Protein AF-A0A814E075-F1 (afdb_monomer_lite)

Structure (mmCIF, N/CA/C/O backbone):
data_AF-A0A814E075-F1
#
_entry.id   AF-A0A814E075-F1
#
loop_
_atom_site.group_PDB
_atom_site.id
_atom_site.type_symbol
_atom_site.label_atom_id
_atom_site.label_alt_id
_atom_site.label_comp_id
_atom_site.label_asym_id
_atom_site.label_entity_id
_atom_site.label_seq_id
_atom_site.pdbx_PDB_ins_code
_atom_site.Cartn_x
_atom_site.Cartn_y
_atom_site.Cartn_z
_atom_site.occupancy
_atom_site.B_iso_or_equiv
_atom_site.auth_seq_id
_atom_site.auth_comp_id
_atom_site.auth_asym_id
_atom_site.auth_atom_id
_atom_site.pdbx_PDB_model_num
ATOM 1 N N . MET A 1 1 ? -2.705 -9.701 -13.073 1.00 60.81 1 MET A N 1
ATOM 2 C CA . MET A 1 1 ? -2.200 -9.812 -11.691 1.00 60.81 1 MET A CA 1
ATOM 3 C C . MET A 1 1 ? -0.692 -9.839 -11.777 1.00 60.81 1 MET A C 1
ATOM 5 O O . MET A 1 1 ? -0.186 -10.657 -12.536 1.00 60.81 1 MET A O 1
ATOM 9 N N . ASN A 1 2 ? -0.022 -8.912 -11.096 1.00 71.88 2 ASN A N 1
ATOM 10 C CA . ASN A 1 2 ? 1.437 -8.880 -11.052 1.00 71.88 2 ASN A CA 1
ATOM 11 C C . ASN A 1 2 ? 1.904 -9.780 -9.905 1.00 71.88 2 ASN A C 1
ATOM 13 O O . ASN A 1 2 ? 1.283 -9.773 -8.840 1.00 71.88 2 ASN A O 1
ATOM 17 N N . LEU A 1 3 ? 2.956 -10.564 -10.125 1.00 79.69 3 LEU A N 1
ATOM 18 C CA . LEU A 1 3 ? 3.652 -11.250 -9.040 1.00 79.69 3 LEU A CA 1
ATOM 19 C C . LEU A 1 3 ? 4.652 -10.263 -8.444 1.00 79.69 3 LEU A C 1
ATOM 21 O O . LEU A 1 3 ? 5.472 -9.719 -9.180 1.00 79.69 3 LEU A O 1
ATOM 25 N N . ILE A 1 4 ? 4.574 -10.044 -7.133 1.00 86.06 4 ILE A N 1
ATOM 26 C CA . ILE A 1 4 ? 5.512 -9.193 -6.402 1.00 86.06 4 ILE A CA 1
ATOM 27 C C . ILE A 1 4 ? 6.282 -10.061 -5.413 1.00 86.06 4 ILE A C 1
ATOM 29 O O . ILE A 1 4 ? 5.682 -10.826 -4.658 1.00 86.06 4 ILE A O 1
ATOM 33 N N . ILE A 1 5 ? 7.605 -9.939 -5.430 1.00 86.88 5 ILE A N 1
ATOM 34 C CA . ILE A 1 5 ? 8.518 -10.613 -4.507 1.00 86.88 5 ILE A CA 1
ATOM 35 C C . ILE A 1 5 ? 9.377 -9.541 -3.847 1.00 86.88 5 ILE A C 1
ATOM 37 O O . ILE A 1 5 ? 9.915 -8.677 -4.535 1.00 86.88 5 ILE A O 1
ATOM 41 N N . TYR A 1 6 ? 9.511 -9.604 -2.526 1.00 88.94 6 TYR A N 1
ATOM 42 C CA . TYR A 1 6 ? 10.431 -8.757 -1.779 1.00 88.94 6 TYR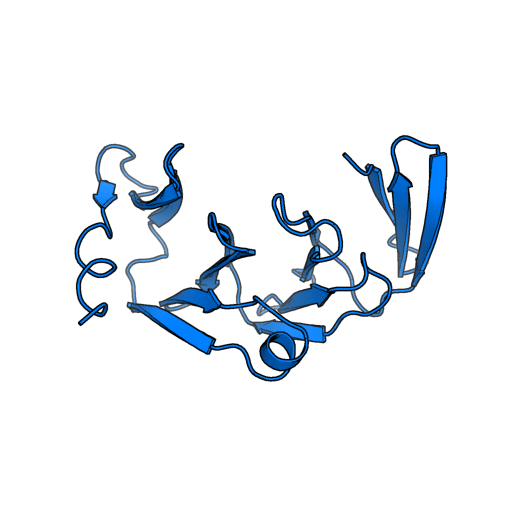 A CA 1
ATOM 43 C C . TYR A 1 6 ? 11.656 -9.565 -1.347 1.00 88.94 6 TYR A C 1
ATOM 45 O O . TYR A 1 6 ? 11.518 -10.670 -0.821 1.00 88.94 6 TYR A O 1
ATOM 53 N N . ASP A 1 7 ? 12.840 -9.012 -1.594 1.00 89.19 7 ASP A N 1
ATOM 54 C CA . ASP A 1 7 ? 14.113 -9.517 -1.094 1.00 89.19 7 ASP A CA 1
ATOM 55 C C . ASP A 1 7 ? 14.600 -8.641 0.064 1.00 89.19 7 ASP A C 1
ATOM 57 O O . ASP A 1 7 ? 15.109 -7.533 -0.131 1.00 89.19 7 ASP A O 1
ATOM 61 N N . ASP A 1 8 ? 14.458 -9.176 1.277 1.00 84.75 8 ASP A N 1
ATOM 62 C CA . ASP A 1 8 ? 14.908 -8.567 2.528 1.00 84.75 8 ASP A CA 1
ATOM 63 C C . ASP A 1 8 ? 16.402 -8.199 2.527 1.00 84.75 8 ASP A C 1
ATOM 65 O O . ASP A 1 8 ? 16.788 -7.225 3.171 1.00 84.75 8 ASP A O 1
ATOM 69 N N . ILE A 1 9 ? 17.258 -8.982 1.856 1.00 85.00 9 ILE A N 1
ATOM 70 C CA . ILE A 1 9 ? 18.718 -8.808 1.922 1.00 85.00 9 ILE A CA 1
ATOM 71 C C . ILE A 1 9 ? 19.126 -7.557 1.150 1.00 85.00 9 ILE A C 1
ATOM 73 O O . ILE A 1 9 ? 19.933 -6.760 1.631 1.00 85.00 9 ILE A O 1
ATOM 77 N N . ASN A 1 10 ? 18.551 -7.389 -0.039 1.00 86.06 10 ASN A N 1
ATOM 78 C CA . ASN A 1 10 ? 18.877 -6.289 -0.939 1.00 86.06 10 ASN A CA 1
ATOM 79 C C . ASN A 1 10 ? 17.921 -5.093 -0.798 1.00 86.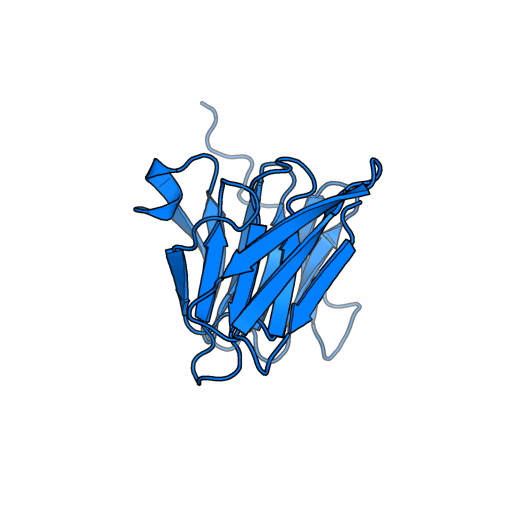06 10 ASN A C 1
ATOM 81 O O . ASN A 1 10 ? 18.192 -4.032 -1.350 1.00 86.06 10 ASN A O 1
ATOM 85 N N . SER A 1 11 ? 16.846 -5.227 -0.006 1.00 88.06 11 SER A N 1
ATOM 86 C CA . SER A 1 11 ? 15.770 -4.230 0.109 1.00 88.06 11 SER A CA 1
ATOM 87 C C . SER A 1 11 ? 15.155 -3.886 -1.252 1.00 88.06 11 SER A C 1
ATOM 89 O O . SER A 1 11 ? 14.958 -2.723 -1.613 1.00 88.06 11 SER A O 1
ATOM 91 N N . THR A 1 12 ? 14.841 -4.934 -2.011 1.00 90.31 12 THR A N 1
ATOM 92 C CA . THR A 1 12 ? 14.447 -4.827 -3.416 1.00 90.31 12 THR A CA 1
ATOM 93 C C . THR A 1 12 ? 13.102 -5.498 -3.654 1.00 90.31 12 THR A C 1
ATOM 95 O O . THR A 1 12 ? 12.853 -6.612 -3.193 1.00 90.31 12 THR A O 1
ATOM 98 N N . LEU A 1 13 ? 12.227 -4.818 -4.394 1.00 90.75 13 LEU A N 1
ATOM 99 C CA . LEU A 1 13 ? 10.997 -5.383 -4.929 1.00 90.75 13 LEU A CA 1
ATOM 100 C C . LEU A 1 13 ? 11.192 -5.816 -6.373 1.00 90.75 13 LEU A C 1
ATOM 102 O O . LEU A 1 13 ? 11.630 -5.040 -7.220 1.00 90.75 13 LEU A O 1
ATOM 106 N N . TYR A 1 14 ? 10.782 -7.043 -6.653 1.00 89.06 14 TYR A N 1
ATOM 107 C CA . TYR A 1 14 ? 10.701 -7.595 -7.991 1.00 89.06 14 TYR A CA 1
ATOM 108 C C . TYR A 1 14 ? 9.239 -7.693 -8.400 1.00 89.06 14 TYR A C 1
ATOM 110 O O . TYR A 1 14 ? 8.447 -8.346 -7.720 1.00 89.06 14 TYR A O 1
ATOM 118 N N . SER A 1 15 ? 8.884 -7.051 -9.510 1.00 85.69 15 SER A N 1
ATOM 119 C CA . SER A 1 15 ? 7.544 -7.107 -10.091 1.00 85.69 15 SER A CA 1
ATOM 120 C C . SER A 1 15 ? 7.586 -7.782 -11.454 1.00 85.69 15 SER A C 1
ATOM 122 O O . SER A 1 15 ? 8.413 -7.439 -12.300 1.00 85.69 15 SER A O 1
ATOM 124 N N . PHE A 1 16 ? 6.669 -8.725 -11.662 1.00 83.75 16 PHE A N 1
ATOM 125 C CA . PHE A 1 16 ? 6.458 -9.411 -12.931 1.00 83.75 16 PHE A CA 1
ATOM 126 C C . PHE A 1 16 ? 5.025 -9.186 -13.386 1.00 83.75 16 PHE A C 1
ATOM 128 O O . PHE A 1 16 ? 4.082 -9.561 -12.680 1.00 83.75 16 PHE A O 1
ATOM 135 N N . ASP A 1 17 ? 4.846 -8.605 -14.568 1.00 80.12 17 ASP A N 1
ATOM 136 C CA . ASP A 1 17 ? 3.530 -8.570 -15.195 1.00 80.12 17 ASP A CA 1
ATOM 137 C C . ASP A 1 17 ? 3.227 -9.872 -15.961 1.00 80.12 17 ASP A C 1
ATOM 139 O O . ASP A 1 17 ? 4.053 -10.776 -16.092 1.00 80.12 17 ASP A O 1
ATOM 143 N N . GLN A 1 18 ? 2.006 -9.983 -16.486 1.00 77.00 18 GLN A N 1
ATOM 144 C CA . GLN A 1 18 ? 1.565 -11.168 -17.237 1.00 77.00 18 GLN A CA 1
ATOM 145 C C . GLN A 1 18 ? 2.286 -11.356 -18.581 1.00 77.00 18 GLN A C 1
ATOM 147 O O . GLN A 1 18 ? 2.118 -12.392 -19.220 1.00 77.00 18 GLN A O 1
ATOM 152 N N . LEU A 1 19 ? 3.056 -10.361 -19.019 1.00 81.00 19 LEU A N 1
ATOM 153 C CA . LEU A 1 19 ? 3.849 -10.381 -20.243 1.00 81.00 19 LEU A CA 1
ATOM 154 C C . LEU A 1 19 ? 5.327 -10.694 -19.953 1.00 81.00 19 LEU A C 1
ATOM 156 O O . LEU A 1 19 ? 6.140 -10.665 -20.874 1.00 81.00 19 LEU A O 1
ATOM 160 N N . ASN A 1 20 ? 5.661 -11.045 -18.704 1.00 73.50 20 ASN A N 1
ATOM 161 C CA . ASN A 1 20 ? 7.018 -11.266 -18.201 1.00 73.50 20 ASN A CA 1
ATOM 162 C C . ASN A 1 20 ? 7.914 -10.021 -18.265 1.00 73.50 20 ASN A C 1
ATOM 164 O O . ASN A 1 20 ? 9.139 -10.151 -18.308 1.00 73.50 20 ASN A O 1
ATOM 168 N N . ASN A 1 21 ? 7.335 -8.818 -18.242 1.00 82.25 21 ASN A N 1
ATOM 169 C CA . ASN A 1 21 ? 8.131 -7.626 -17.994 1.00 82.25 21 ASN A CA 1
ATOM 170 C C . ASN A 1 21 ? 8.599 -7.661 -16.539 1.00 82.25 21 ASN A C 1
ATOM 172 O O . ASN A 1 21 ? 7.785 -7.739 -15.617 1.00 82.25 21 ASN A O 1
ATOM 176 N N . PHE A 1 22 ? 9.917 -7.637 -16.368 1.00 85.75 22 PHE A N 1
ATOM 177 C CA . PHE A 1 22 ? 10.589 -7.666 -15.079 1.00 85.75 22 PHE A CA 1
ATOM 178 C C . PHE A 1 22 ? 10.999 -6.254 -14.678 1.00 85.75 22 PHE A C 1
ATOM 180 O O . PHE A 1 22 ? 11.660 -5.554 -15.448 1.00 85.75 22 PHE A O 1
ATOM 187 N N . LEU A 1 23 ? 10.628 -5.863 -13.464 1.00 87.31 23 LEU A N 1
ATOM 188 C CA . LEU A 1 23 ? 11.046 -4.611 -12.853 1.00 87.31 23 LEU A CA 1
ATOM 189 C C . LEU A 1 23 ? 11.716 -4.895 -11.515 1.00 87.31 23 LEU A C 1
ATOM 191 O O . LEU A 1 23 ? 11.161 -5.601 -10.673 1.00 87.31 23 LEU A O 1
ATOM 195 N N . GLU A 1 24 ? 12.895 -4.311 -11.340 1.00 91.31 24 GLU A N 1
ATOM 196 C CA . GLU A 1 24 ? 13.645 -4.285 -10.090 1.00 91.31 24 GLU A CA 1
ATOM 197 C C . GLU A 1 24 ? 13.534 -2.884 -9.485 1.00 91.31 24 GLU A C 1
ATOM 199 O O . GLU A 1 24 ? 13.907 -1.895 -10.118 1.00 91.31 24 GLU A O 1
ATOM 204 N N . LEU A 1 25 ? 12.989 -2.798 -8.274 1.00 90.69 25 LEU A N 1
ATOM 205 C CA . LEU A 1 25 ? 12.641 -1.543 -7.617 1.00 90.69 25 LEU A CA 1
ATOM 206 C C . LEU A 1 25 ? 13.304 -1.502 -6.240 1.00 90.69 25 LEU A C 1
ATOM 208 O O . LEU A 1 25 ? 12.951 -2.264 -5.340 1.00 90.69 25 LEU A O 1
ATOM 212 N N . ASN A 1 26 ? 14.270 -0.605 -6.067 1.00 91.00 26 ASN A N 1
ATOM 213 C CA . ASN A 1 26 ? 14.930 -0.412 -4.779 1.00 91.00 26 ASN A CA 1
ATOM 214 C C . ASN A 1 26 ? 14.037 0.406 -3.850 1.00 91.00 26 ASN A C 1
ATOM 216 O O . ASN A 1 26 ? 13.573 1.486 -4.224 1.00 91.00 26 ASN A O 1
ATOM 220 N N . ILE A 1 27 ? 13.835 -0.079 -2.628 1.00 90.62 27 ILE A N 1
ATOM 221 C CA . ILE A 1 27 ? 13.011 0.597 -1.627 1.00 90.62 27 ILE A CA 1
ATOM 222 C C . ILE A 1 27 ? 13.790 0.815 -0.332 1.00 90.62 27 ILE A C 1
ATOM 224 O O . ILE A 1 27 ? 14.695 0.064 0.015 1.00 90.62 27 ILE A O 1
ATOM 228 N N . SER A 1 28 ? 13.453 1.882 0.389 1.00 89.88 28 SER A N 1
ATOM 229 C CA . SER A 1 28 ? 14.164 2.311 1.601 1.00 89.88 28 SER A CA 1
ATOM 230 C C . SER A 1 28 ? 13.543 1.796 2.904 1.00 89.88 28 SER A C 1
ATOM 232 O O . SER A 1 28 ? 13.891 2.278 3.981 1.00 89.88 28 SER A O 1
ATOM 234 N N . PHE A 1 29 ? 12.606 0.854 2.812 1.00 90.56 29 PHE A N 1
ATOM 235 C CA . PHE A 1 29 ? 11.867 0.296 3.941 1.00 90.56 29 PHE A CA 1
ATOM 236 C C . PHE A 1 29 ? 11.587 -1.193 3.718 1.0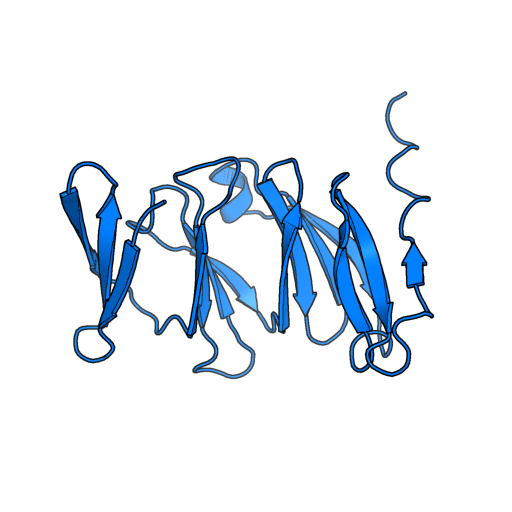0 90.56 29 PHE A C 1
ATOM 238 O O . PHE A 1 29 ? 11.781 -1.713 2.616 1.00 90.56 29 PHE A O 1
ATOM 245 N N . LYS A 1 30 ? 11.129 -1.875 4.772 1.00 90.75 30 LYS A N 1
ATOM 246 C CA . LYS A 1 30 ? 10.825 -3.307 4.747 1.00 90.75 30 LYS A CA 1
ATOM 247 C C . LYS A 1 30 ? 9.308 -3.532 4.696 1.00 90.75 30 LYS A C 1
ATOM 249 O O . LYS A 1 30 ? 8.659 -3.456 5.737 1.00 90.75 30 LYS A O 1
ATOM 254 N N . PRO A 1 31 ? 8.710 -3.791 3.520 1.00 90.75 31 PRO A N 1
ATOM 255 C CA . PRO A 1 31 ? 7.284 -4.035 3.415 1.00 90.75 31 PRO A CA 1
ATOM 256 C C . PRO A 1 31 ? 6.952 -5.393 4.031 1.00 90.75 31 PRO A C 1
ATOM 258 O O . PRO A 1 31 ? 7.419 -6.430 3.567 1.00 90.75 31 PRO A O 1
ATOM 261 N N . SER A 1 32 ? 6.095 -5.391 5.044 1.00 89.38 32 SER A N 1
ATOM 262 C CA . SER A 1 32 ? 5.436 -6.603 5.524 1.00 89.38 32 SER A CA 1
ATOM 263 C C . SER A 1 32 ? 4.425 -7.097 4.491 1.00 89.38 32 SER A C 1
ATOM 265 O O . SER A 1 32 ? 4.418 -8.276 4.158 1.00 89.38 32 SER A O 1
ATOM 267 N N . ASN A 1 33 ? 3.624 -6.178 3.934 1.00 87.69 33 ASN A N 1
ATOM 268 C CA . ASN A 1 33 ? 2.605 -6.458 2.919 1.00 87.69 33 ASN A CA 1
ATOM 269 C C . ASN A 1 33 ? 2.612 -5.389 1.816 1.00 87.69 33 ASN A C 1
ATOM 271 O O . ASN A 1 33 ? 2.891 -4.219 2.089 1.00 87.69 33 ASN A O 1
ATOM 275 N N . ILE A 1 34 ? 2.214 -5.777 0.598 1.00 89.94 34 ILE A N 1
ATOM 276 C CA . ILE A 1 34 ? 1.987 -4.877 -0.544 1.00 89.94 34 ILE A CA 1
ATOM 277 C C . ILE A 1 34 ? 0.570 -5.069 -1.077 1.00 89.94 34 ILE A C 1
ATOM 279 O O . ILE A 1 34 ? 0.104 -6.195 -1.244 1.00 89.94 34 ILE A O 1
ATOM 283 N N . TYR A 1 35 ? -0.098 -3.960 -1.379 1.00 87.56 35 TYR A N 1
ATOM 284 C CA . TYR A 1 35 ? -1.470 -3.918 -1.863 1.00 87.56 35 TYR A CA 1
ATOM 285 C C 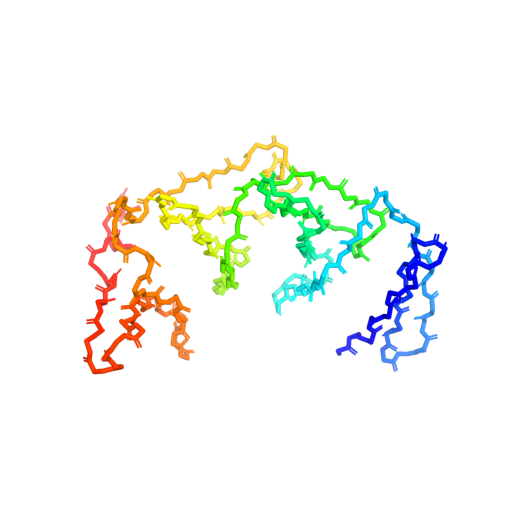. TYR A 1 35 ? -1.514 -3.126 -3.164 1.00 87.56 35 TYR A C 1
ATOM 287 O O . TYR A 1 35 ? -1.212 -1.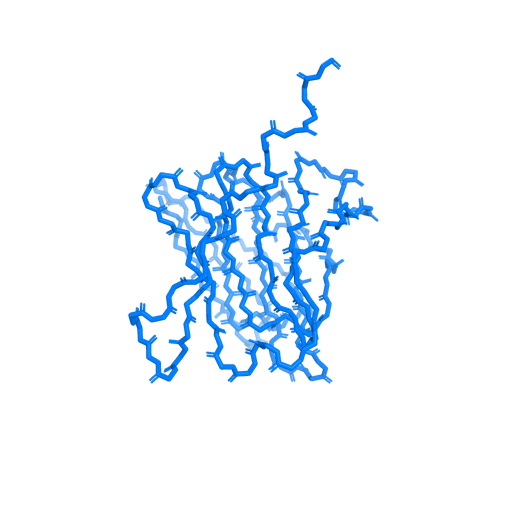938 -3.186 1.00 87.56 35 TYR A O 1
ATOM 295 N N . ILE A 1 36 ? -1.905 -3.777 -4.252 1.00 87.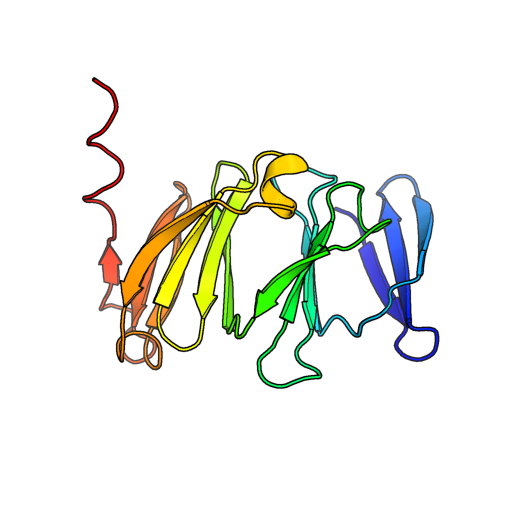00 36 ILE A N 1
ATOM 296 C CA . ILE A 1 36 ? -2.094 -3.124 -5.551 1.00 87.00 36 ILE A CA 1
ATOM 297 C C . ILE A 1 36 ? -3.553 -2.690 -5.644 1.00 87.00 36 ILE A C 1
ATOM 299 O O . ILE A 1 36 ? -4.438 -3.491 -5.325 1.00 87.00 36 ILE A O 1
ATOM 303 N N . SER A 1 37 ? -3.815 -1.458 -6.080 1.00 85.31 37 SER A N 1
ATOM 304 C CA . SER A 1 37 ? -5.191 -1.032 -6.309 1.00 85.31 37 SER A CA 1
ATOM 305 C C . SER A 1 37 ? -5.855 -1.885 -7.408 1.00 85.31 37 SER A C 1
ATOM 307 O O . SER A 1 37 ? -5.265 -2.118 -8.472 1.00 85.31 37 SER A O 1
ATOM 309 N N . PRO A 1 38 ? -7.105 -2.336 -7.190 1.00 81.62 38 PRO A N 1
ATOM 310 C CA . PRO A 1 38 ? -7.883 -3.009 -8.221 1.00 81.62 38 PRO A CA 1
ATOM 311 C C . PRO A 1 38 ? -8.377 -2.065 -9.333 1.00 81.62 38 PRO A C 1
ATOM 313 O O . PRO A 1 38 ? -8.714 -2.559 -10.411 1.00 81.62 38 PRO A O 1
ATOM 316 N N . TYR A 1 39 ? -8.404 -0.743 -9.116 1.00 82.75 39 TYR A N 1
ATOM 317 C CA . TYR A 1 39 ? -8.925 0.237 -10.083 1.00 82.75 39 TYR A CA 1
ATOM 318 C C . TYR A 1 39 ? -7.811 1.051 -10.766 1.00 82.75 39 TYR A C 1
ATOM 320 O O . TYR A 1 39 ? -7.898 1.323 -11.966 1.00 82.75 39 TYR A O 1
ATOM 328 N N . GLN A 1 40 ? -6.710 1.341 -10.064 1.00 84.12 40 GLN A N 1
ATOM 329 C CA . GLN A 1 40 ? -5.535 2.044 -10.590 1.00 84.12 40 GLN A CA 1
ATOM 330 C C . GLN A 1 40 ? -4.277 1.172 -10.533 1.00 84.12 40 GLN A C 1
ATOM 332 O O . GLN A 1 40 ? -3.619 1.048 -9.507 1.00 84.12 40 GLN A O 1
ATOM 337 N N . LYS A 1 41 ? -3.867 0.617 -11.680 1.00 82.44 41 LYS A N 1
ATOM 338 C CA . LYS A 1 41 ? -2.736 -0.335 -11.760 1.00 82.44 41 LYS A CA 1
ATOM 339 C C . LYS A 1 41 ? -1.397 0.199 -11.239 1.00 82.44 41 LYS A C 1
ATOM 341 O O . LYS A 1 41 ? -0.546 -0.601 -10.852 1.00 82.44 41 LYS A O 1
ATOM 346 N N . ASN A 1 42 ? -1.208 1.516 -11.253 1.00 86.00 42 ASN A N 1
ATOM 347 C CA . ASN A 1 42 ? 0.029 2.148 -10.806 1.00 86.00 42 ASN A CA 1
ATOM 348 C C . ASN A 1 42 ? -0.022 2.567 -9.329 1.00 86.00 42 ASN A C 1
ATOM 350 O O . ASN A 1 42 ? 1.025 2.889 -8.777 1.00 86.00 42 ASN A O 1
ATOM 354 N N . LEU A 1 43 ? -1.202 2.545 -8.697 1.00 87.56 43 LEU A N 1
ATOM 355 C CA . LEU A 1 43 ? -1.384 2.908 -7.297 1.00 87.56 43 LEU A CA 1
ATOM 356 C C . LEU A 1 43 ? -1.174 1.684 -6.403 1.00 87.56 43 LEU A C 1
ATOM 358 O O . LEU A 1 43 ? -1.958 0.732 -6.420 1.00 87.56 43 LEU A O 1
ATOM 362 N N . TRP A 1 44 ? -0.073 1.682 -5.664 1.00 90.19 44 TRP A N 1
ATOM 363 C CA . TRP A 1 44 ? 0.338 0.611 -4.769 1.00 90.19 44 TRP A CA 1
ATOM 364 C C . TRP A 1 44 ? 0.490 1.159 -3.352 1.00 90.19 44 TRP A C 1
ATOM 366 O O . TRP A 1 44 ? 0.909 2.297 -3.148 1.00 90.19 44 TRP A O 1
ATOM 376 N N . LEU A 1 45 ? 0.193 0.326 -2.364 1.00 91.31 45 LEU A N 1
ATOM 377 C CA . LEU A 1 45 ? 0.440 0.594 -0.954 1.00 91.31 45 LEU A CA 1
ATOM 378 C C . LEU A 1 45 ? 1.377 -0.459 -0.389 1.00 91.31 45 LEU A C 1
ATOM 380 O O . LEU A 1 45 ? 1.342 -1.615 -0.808 1.00 91.31 45 LEU A O 1
ATOM 384 N N . ALA A 1 46 ? 2.160 -0.076 0.607 1.00 91.88 46 ALA A N 1
ATOM 385 C CA . ALA A 1 46 ? 3.001 -0.998 1.343 1.00 91.88 46 ALA A CA 1
ATOM 386 C C . ALA A 1 46 ? 2.967 -0.670 2.833 1.00 91.88 46 ALA A C 1
ATOM 388 O O . ALA A 1 46 ? 3.111 0.490 3.216 1.00 91.88 46 ALA A O 1
ATOM 389 N N . ASN A 1 47 ? 2.767 -1.688 3.668 1.00 91.00 47 ASN A N 1
ATOM 390 C CA . ASN A 1 47 ? 2.818 -1.533 5.119 1.00 91.00 47 ASN A CA 1
ATOM 391 C C . ASN A 1 47 ? 4.190 -1.977 5.624 1.00 91.00 47 ASN A C 1
ATOM 393 O O . ASN A 1 47 ? 4.580 -3.114 5.371 1.00 91.00 47 ASN A O 1
ATOM 397 N N . ASP A 1 48 ? 4.898 -1.105 6.333 1.00 91.38 48 ASP A N 1
ATOM 398 C CA . ASP A 1 48 ? 6.109 -1.432 7.083 1.00 91.38 48 ASP A CA 1
ATOM 399 C C . ASP A 1 48 ? 5.743 -1.636 8.558 1.00 91.38 48 ASP A C 1
ATOM 401 O O . ASP A 1 48 ? 5.467 -0.675 9.280 1.00 91.38 48 ASP A O 1
ATOM 405 N N . GLU A 1 49 ? 5.730 -2.895 8.998 1.00 87.00 49 GLU A N 1
ATOM 406 C CA . GLU A 1 49 ? 5.483 -3.269 10.400 1.00 87.00 49 GLU A CA 1
ATOM 407 C C . GLU A 1 49 ? 6.784 -3.580 11.153 1.00 87.00 49 GLU A C 1
ATOM 409 O O . GLU A 1 49 ? 6.751 -4.052 12.287 1.00 87.00 49 GLU A O 1
ATOM 414 N N . SER A 1 50 ? 7.951 -3.329 10.545 1.00 83.06 50 SER A N 1
ATOM 415 C CA . SER A 1 50 ? 9.240 -3.512 11.222 1.00 83.06 50 SER A CA 1
ATOM 416 C C . SER A 1 50 ? 9.479 -2.475 12.325 1.00 83.06 50 SER A C 1
ATOM 418 O O . SER A 1 50 ? 10.302 -2.697 13.214 1.00 83.06 50 SER A O 1
ATOM 420 N N . ASN A 1 51 ? 8.727 -1.369 12.299 1.00 74.25 51 ASN A N 1
ATOM 421 C CA . ASN A 1 51 ? 8.752 -0.301 13.290 1.00 74.25 51 ASN A CA 1
ATOM 422 C C . ASN A 1 51 ? 7.368 -0.117 13.926 1.00 74.25 51 ASN A C 1
ATOM 424 O O . ASN A 1 51 ? 6.348 -0.226 13.252 1.00 74.25 51 ASN A O 1
ATOM 428 N N . GLU A 1 52 ? 7.343 0.219 15.218 1.00 79.25 52 GLU A N 1
ATOM 429 C CA . GLU A 1 52 ? 6.126 0.591 15.948 1.00 79.25 52 GLU A CA 1
ATOM 430 C C . GLU A 1 52 ? 6.142 2.102 16.250 1.00 79.25 52 GLU A C 1
ATOM 432 O O . GLU A 1 52 ? 7.084 2.582 16.891 1.00 79.25 52 GLU A O 1
ATOM 437 N N . PRO A 1 53 ? 5.123 2.877 15.832 1.00 81.00 53 PRO A N 1
ATOM 438 C CA . PRO A 1 53 ? 3.940 2.447 15.081 1.00 81.00 53 PRO A CA 1
ATOM 439 C C . PRO A 1 53 ? 4.259 2.093 13.615 1.00 81.00 53 PRO A C 1
ATOM 441 O O . PRO A 1 53 ? 5.123 2.728 13.006 1.00 81.00 53 PRO A O 1
ATOM 444 N N . SER A 1 54 ? 3.515 1.136 13.044 1.00 87.88 54 SER A N 1
ATOM 445 C CA . SER A 1 54 ? 3.620 0.744 11.625 1.00 87.88 54 SER A CA 1
ATOM 446 C C . SER A 1 54 ? 3.518 1.947 10.685 1.00 87.88 54 SER A C 1
ATOM 448 O O . SER A 1 54 ? 2.855 2.936 10.998 1.00 87.88 54 SER A O 1
ATOM 450 N N . THR A 1 55 ? 4.160 1.897 9.521 1.00 91.25 55 THR A N 1
ATOM 451 C CA . THR A 1 55 ? 4.101 2.987 8.537 1.00 91.25 55 THR A CA 1
ATOM 452 C C . THR A 1 55 ? 3.502 2.507 7.222 1.00 91.25 55 THR A C 1
ATOM 454 O O . THR A 1 55 ? 3.998 1.565 6.612 1.00 91.25 55 THR A O 1
ATOM 457 N N . LEU A 1 56 ? 2.465 3.201 6.753 1.00 91.38 56 LEU A N 1
ATOM 458 C CA . LEU A 1 56 ? 1.881 2.995 5.435 1.00 91.38 56 LEU A CA 1
ATOM 459 C C . LEU A 1 56 ? 2.578 3.904 4.423 1.00 91.38 56 LEU A C 1
ATOM 461 O O . LEU A 1 56 ? 2.619 5.125 4.593 1.00 91.38 56 LEU A O 1
ATOM 465 N N . TYR A 1 57 ? 3.091 3.304 3.358 1.00 92.12 57 TYR A N 1
ATOM 466 C CA . TYR A 1 57 ? 3.647 3.981 2.196 1.00 92.12 57 TYR A CA 1
ATOM 467 C C . TYR A 1 57 ? 2.719 3.818 0.998 1.00 92.12 57 TYR A C 1
ATOM 469 O O . TYR A 1 57 ? 2.033 2.804 0.866 1.00 92.12 57 TYR A O 1
ATOM 477 N N . ALA A 1 58 ? 2.737 4.802 0.108 1.00 92.00 58 ALA A N 1
ATOM 478 C CA . ALA A 1 58 ? 1.991 4.793 -1.138 1.00 92.00 58 ALA A CA 1
ATOM 479 C C . ALA A 1 58 ? 2.904 5.130 -2.324 1.00 92.00 58 ALA A C 1
ATOM 481 O O . ALA A 1 58 ? 3.856 5.904 -2.196 1.00 92.00 58 ALA A O 1
ATOM 482 N N . SER A 1 59 ? 2.607 4.526 -3.469 1.00 90.62 59 SER A N 1
ATOM 483 C CA . SER A 1 59 ? 3.280 4.716 -4.750 1.00 90.62 59 SER A CA 1
ATOM 484 C C . SER A 1 59 ? 2.233 4.847 -5.847 1.00 90.62 59 SER A C 1
ATOM 486 O O . SER A 1 59 ? 1.267 4.100 -5.840 1.00 90.62 59 SER A O 1
ATOM 488 N N . GLU A 1 60 ? 2.423 5.752 -6.803 1.00 89.19 60 GLU A N 1
ATOM 489 C CA . GLU A 1 60 ? 1.503 5.961 -7.944 1.00 89.19 60 GLU A CA 1
ATOM 490 C C . GLU A 1 60 ? 2.135 5.654 -9.296 1.00 89.19 60 GLU A C 1
ATOM 492 O O . GLU A 1 60 ? 1.551 5.898 -10.352 1.00 89.19 60 GLU A O 1
ATOM 497 N N . ASN A 1 61 ? 3.351 5.127 -9.269 1.00 88.25 61 ASN A N 1
ATOM 498 C CA . ASN A 1 61 ? 4.130 4.748 -10.435 1.00 88.25 61 ASN A CA 1
ATOM 499 C C . ASN A 1 61 ? 4.560 3.282 -10.341 1.00 88.25 61 ASN A C 1
ATOM 501 O O . ASN A 1 61 ? 5.669 2.926 -10.718 1.00 88.25 61 ASN A O 1
ATOM 505 N N . GLY A 1 62 ? 3.684 2.427 -9.808 1.00 87.62 62 GLY A N 1
ATOM 506 C CA . GLY A 1 62 ? 3.907 0.984 -9.786 1.00 87.62 62 GLY A CA 1
ATOM 507 C C . GLY A 1 62 ? 5.092 0.557 -8.920 1.00 87.62 62 GLY A C 1
ATOM 508 O O . GLY A 1 62 ? 5.772 -0.407 -9.254 1.00 87.62 62 GLY A O 1
ATOM 509 N N . GLY A 1 63 ? 5.357 1.283 -7.832 1.00 89.25 63 GLY A N 1
ATOM 510 C CA . GLY A 1 63 ? 6.403 0.960 -6.864 1.00 89.25 63 GLY A CA 1
ATOM 511 C C . GLY A 1 63 ? 7.777 1.569 -7.152 1.00 89.25 63 GLY A C 1
ATOM 512 O O . GLY A 1 63 ? 8.706 1.309 -6.390 1.00 89.25 63 GLY A O 1
ATOM 513 N N . GLU A 1 64 ? 7.936 2.372 -8.207 1.00 88.62 64 GLU A N 1
ATOM 514 C CA . GLU A 1 64 ? 9.213 3.038 -8.515 1.00 88.62 64 GLU A CA 1
ATOM 515 C C . GLU A 1 64 ? 9.576 4.127 -7.496 1.00 88.62 64 GLU A C 1
ATOM 517 O O . GLU A 1 64 ? 10.750 4.339 -7.198 1.00 88.62 64 GLU A O 1
ATOM 522 N N . ALA A 1 65 ? 8.580 4.826 -6.949 1.00 89.50 65 ALA A N 1
ATOM 523 C CA . ALA A 1 65 ? 8.768 5.815 -5.897 1.00 89.50 65 ALA A CA 1
ATOM 524 C C . ALA A 1 65 ? 7.702 5.666 -4.813 1.00 89.50 65 ALA A C 1
ATOM 526 O O . ALA A 1 65 ? 6.528 5.441 -5.108 1.00 89.50 65 ALA A O 1
ATOM 527 N N . TRP A 1 66 ? 8.119 5.844 -3.560 1.00 91.06 66 TRP A N 1
ATOM 528 C CA . TRP A 1 66 ? 7.267 5.679 -2.388 1.00 91.06 66 TRP A CA 1
ATOM 529 C C . TRP A 1 66 ? 7.268 6.935 -1.533 1.00 91.06 66 TRP A C 1
ATOM 531 O O . TRP A 1 66 ? 8.312 7.546 -1.292 1.00 91.06 66 TRP A O 1
ATOM 541 N N . LYS A 1 67 ? 6.090 7.291 -1.030 1.00 90.31 67 LYS A N 1
ATOM 542 C CA . LYS A 1 67 ? 5.902 8.366 -0.061 1.00 90.31 67 LYS A CA 1
ATOM 543 C C . LYS A 1 67 ? 5.198 7.822 1.167 1.00 90.31 67 LYS A C 1
ATOM 545 O O . LYS A 1 67 ? 4.330 6.959 1.072 1.00 90.31 67 LYS A O 1
ATOM 550 N N . LYS A 1 68 ? 5.591 8.329 2.329 1.00 90.44 68 LYS A N 1
ATOM 551 C CA . LYS A 1 68 ? 4.927 8.016 3.589 1.00 90.44 68 LYS A CA 1
ATOM 552 C C . LYS A 1 68 ? 3.532 8.635 3.586 1.00 90.44 68 LYS A C 1
ATOM 554 O O . LYS A 1 68 ? 3.413 9.839 3.382 1.00 90.44 68 LYS A O 1
ATOM 559 N N . LEU A 1 69 ? 2.520 7.816 3.839 1.00 89.00 69 LEU A N 1
ATOM 560 C CA . LEU A 1 69 ? 1.120 8.216 3.839 1.00 89.00 69 LEU A CA 1
ATOM 561 C C . LEU A 1 69 ? 0.588 8.392 5.267 1.00 89.00 69 LEU A C 1
ATOM 563 O O . LEU A 1 69 ? 0.063 9.450 5.590 1.00 89.00 69 LEU A O 1
ATOM 567 N N . GLU A 1 70 ? 0.755 7.384 6.130 1.00 87.25 70 GLU A N 1
ATOM 568 C CA . GLU A 1 70 ? 0.185 7.384 7.487 1.00 87.25 70 GLU A CA 1
ATOM 569 C C . GLU A 1 70 ? 0.992 6.502 8.464 1.00 87.25 70 GLU A C 1
ATOM 571 O O . GLU A 1 70 ? 1.751 5.630 8.043 1.00 87.25 70 GLU A O 1
ATOM 576 N N . ASN A 1 71 ? 0.835 6.727 9.773 1.00 88.50 71 ASN A N 1
ATOM 577 C CA . ASN A 1 71 ? 1.394 5.908 10.851 1.00 88.50 71 ASN A CA 1
ATOM 578 C C . ASN A 1 71 ? 0.319 5.140 11.638 1.00 88.50 71 ASN A C 1
ATOM 580 O O . ASN A 1 71 ? -0.818 5.577 11.803 1.00 88.50 71 ASN A O 1
ATOM 584 N N . GLY A 1 72 ? 0.728 4.029 12.244 1.00 85.19 72 GLY A N 1
ATOM 585 C CA . GLY A 1 72 ? -0.071 3.223 13.159 1.00 85.19 72 GLY A CA 1
ATOM 586 C C . GLY A 1 72 ? -1.228 2.505 12.483 1.00 85.19 72 GLY A C 1
ATOM 587 O O . GLY A 1 72 ? -2.230 2.240 13.150 1.00 85.19 72 GLY A O 1
ATOM 588 N N . VAL A 1 73 ? -1.114 2.228 11.181 1.00 83.12 73 VAL A N 1
ATOM 589 C CA . VAL A 1 73 ? -2.128 1.520 10.395 1.00 83.12 73 VAL A CA 1
ATOM 590 C C . VAL A 1 73 ? -2.151 0.047 10.803 1.00 83.12 73 VAL A C 1
ATOM 592 O O . VAL A 1 73 ? -1.146 -0.655 10.718 1.00 83.12 73 VAL A O 1
ATOM 595 N N . LYS A 1 74 ? -3.320 -0.417 11.250 1.00 78.06 74 LYS A N 1
ATOM 596 C CA . LYS A 1 74 ? -3.567 -1.809 11.664 1.00 78.06 74 LYS A CA 1
ATOM 597 C C . LYS A 1 74 ? -4.297 -2.625 10.608 1.00 78.06 74 LYS A C 1
ATOM 599 O O . LYS A 1 74 ? -4.013 -3.800 10.430 1.00 78.06 74 LYS A O 1
ATOM 604 N N . PHE A 1 75 ? -5.250 -1.994 9.933 1.00 76.44 75 PHE A N 1
ATOM 605 C CA . PHE A 1 75 ? -6.034 -2.595 8.863 1.00 76.44 75 PHE A CA 1
ATOM 606 C C . PHE A 1 75 ? -6.190 -1.574 7.749 1.00 76.44 75 PHE A C 1
ATOM 608 O O . PHE A 1 75 ? -6.299 -0.373 8.018 1.00 76.44 75 PHE A O 1
ATOM 615 N N . LEU A 1 76 ? -6.222 -2.068 6.516 1.00 81.81 76 LEU A N 1
ATOM 616 C CA . LEU A 1 76 ? -6.495 -1.263 5.340 1.00 81.81 76 LEU A CA 1
ATOM 617 C C . LEU A 1 76 ? -7.314 -2.048 4.317 1.00 81.81 76 LEU A C 1
ATOM 619 O O . LEU A 1 76 ? -7.167 -3.264 4.195 1.00 81.81 76 LEU A O 1
ATOM 623 N N . ALA A 1 77 ? -8.164 -1.339 3.586 1.00 80.25 77 ALA A N 1
ATOM 624 C CA . ALA A 1 77 ? -8.952 -1.887 2.494 1.00 80.25 77 ALA A CA 1
ATOM 625 C C . ALA A 1 77 ? -9.162 -0.830 1.408 1.00 80.25 77 ALA A C 1
ATOM 627 O O . ALA A 1 77 ? -9.368 0.348 1.706 1.00 80.25 77 ALA A O 1
ATOM 628 N N . TRP A 1 78 ? -9.145 -1.262 0.149 1.00 79.31 78 TRP A N 1
ATOM 629 C CA . TRP A 1 78 ? -9.534 -0.418 -0.976 1.00 79.31 78 TRP A CA 1
ATOM 630 C C . TRP A 1 78 ? -11.048 -0.182 -0.975 1.00 79.31 78 TRP A C 1
ATOM 632 O O . TRP A 1 78 ? -11.824 -1.113 -0.758 1.00 79.31 78 TRP A O 1
ATOM 642 N N . SER A 1 79 ? -11.462 1.052 -1.249 1.00 75.06 79 SER A N 1
ATOM 643 C CA . SER A 1 79 ? -12.836 1.391 -1.624 1.00 75.06 79 SER A CA 1
ATOM 644 C C . SER A 1 79 ? -13.011 1.318 -3.142 1.00 75.06 79 SER A C 1
ATOM 646 O O . SER A 1 79 ? -12.031 1.272 -3.885 1.00 75.06 79 SER A O 1
ATOM 648 N N . SER A 1 80 ? -14.259 1.380 -3.615 1.00 71.31 80 SER A N 1
ATOM 649 C CA . SER A 1 80 ? -14.613 1.321 -5.041 1.00 71.31 80 SER A CA 1
ATOM 650 C C . SER A 1 80 ? -13.995 2.399 -5.938 1.00 71.31 80 SER A C 1
ATOM 652 O O . SER A 1 80 ? -14.062 2.276 -7.156 1.00 71.31 80 SER A O 1
ATOM 654 N N . ASN A 1 81 ? -13.454 3.472 -5.354 1.00 71.75 81 ASN A N 1
ATOM 655 C CA . ASN A 1 81 ? -12.998 4.666 -6.070 1.00 71.75 81 ASN A CA 1
ATOM 656 C C . ASN A 1 81 ? -11.524 4.987 -5.773 1.00 71.75 81 ASN A C 1
ATOM 658 O O . ASN A 1 81 ? -11.174 6.159 -5.686 1.00 71.75 81 ASN A O 1
ATOM 662 N N . ASP A 1 82 ? -10.693 3.969 -5.524 1.00 74.81 82 ASP A N 1
ATOM 663 C CA . ASP A 1 82 ? -9.274 4.108 -5.131 1.00 74.81 82 ASP A CA 1
ATOM 664 C C . ASP A 1 82 ? -9.016 4.835 -3.807 1.00 74.81 82 ASP A C 1
ATOM 666 O O . ASP A 1 82 ? -7.869 5.019 -3.400 1.00 74.81 82 ASP A O 1
ATOM 670 N N . ASN A 1 83 ? -10.068 5.203 -3.080 1.00 80.00 83 ASN A N 1
ATOM 671 C CA . ASN A 1 83 ? -9.908 5.643 -1.706 1.00 80.00 83 ASN A CA 1
ATOM 672 C C . ASN A 1 83 ? -9.555 4.441 -0.828 1.00 80.00 83 ASN A C 1
ATOM 674 O O . ASN A 1 83 ? -9.800 3.285 -1.179 1.00 80.00 83 ASN A O 1
ATOM 678 N N . ILE A 1 84 ? -8.998 4.713 0.344 1.00 81.00 84 ILE A N 1
ATOM 679 C CA . ILE A 1 84 ? -8.522 3.672 1.249 1.00 81.00 84 ILE A CA 1
ATOM 680 C C . ILE A 1 84 ? -9.199 3.857 2.589 1.00 81.00 84 ILE A C 1
ATOM 682 O O . ILE A 1 84 ? -9.088 4.907 3.218 1.00 81.00 84 ILE A O 1
ATOM 686 N N . TYR A 1 85 ? -9.876 2.817 3.050 1.00 78.94 85 TYR A N 1
ATOM 687 C CA . TYR A 1 85 ? -10.248 2.729 4.449 1.00 78.94 85 TYR A CA 1
ATOM 688 C C . TYR A 1 85 ? -9.024 2.297 5.233 1.00 78.94 85 TYR A C 1
ATOM 690 O O . TYR A 1 85 ? -8.434 1.262 4.929 1.00 78.94 85 TYR A O 1
ATOM 698 N N . ILE A 1 86 ? -8.665 3.062 6.254 1.00 79.12 86 ILE A N 1
ATOM 699 C CA . ILE A 1 86 ? -7.662 2.659 7.228 1.00 79.12 86 ILE A CA 1
ATOM 700 C C . ILE A 1 86 ? -8.285 2.609 8.614 1.00 79.12 86 ILE A C 1
ATOM 702 O O . ILE A 1 86 ? -9.133 3.425 8.977 1.00 79.12 86 ILE A O 1
ATOM 706 N N . SER A 1 87 ? -7.817 1.673 9.425 1.00 76.38 87 SER A N 1
ATOM 707 C CA . SER A 1 87 ? -7.925 1.791 10.873 1.00 76.38 87 SER A CA 1
ATOM 708 C C . SER A 1 87 ? -6.538 2.016 11.440 1.00 76.38 87 SER A C 1
ATOM 710 O O . SER A 1 87 ? -5.622 1.241 11.145 1.00 76.38 87 SER A O 1
ATOM 712 N N . ASN A 1 88 ? -6.400 3.011 12.301 1.00 73.88 88 ASN A N 1
ATOM 713 C CA . ASN A 1 88 ? -5.204 3.187 13.105 1.00 73.88 88 ASN A CA 1
ATOM 714 C C . ASN A 1 88 ? -5.523 2.969 14.594 1.00 73.88 88 ASN A C 1
ATOM 716 O O . ASN A 1 88 ? -6.631 2.564 14.953 1.00 73.88 88 ASN A O 1
ATOM 720 N N . LEU A 1 89 ? -4.547 3.215 15.473 1.00 68.06 89 LEU A N 1
ATOM 721 C CA . LEU A 1 89 ? -4.653 2.978 16.919 1.00 68.06 89 LEU A CA 1
ATOM 722 C C . LEU A 1 89 ? -5.954 3.499 17.560 1.00 68.06 89 LEU A C 1
ATOM 724 O O . LEU A 1 89 ? -6.445 2.854 18.487 1.00 68.06 89 LEU A O 1
ATOM 728 N N . ASN A 1 90 ? -6.524 4.606 17.064 1.00 69.94 90 ASN A N 1
ATOM 729 C CA . ASN A 1 90 ? -7.645 5.290 17.714 1.00 69.94 90 ASN A CA 1
ATOM 730 C C . ASN A 1 90 ? -8.824 5.646 16.793 1.00 69.94 90 ASN A C 1
ATOM 732 O O . ASN A 1 90 ? -9.833 6.132 17.305 1.00 69.94 90 ASN A O 1
ATOM 736 N N . GLN A 1 91 ? -8.736 5.448 15.477 1.00 72.56 91 GLN A N 1
ATOM 737 C CA . GLN A 1 91 ? -9.768 5.905 14.539 1.00 72.56 91 GLN A CA 1
ATOM 738 C C . GLN A 1 91 ? -9.854 5.044 13.276 1.00 72.56 91 GLN A C 1
ATOM 740 O O . GLN A 1 91 ? -8.871 4.435 12.853 1.00 72.56 91 GLN A O 1
ATOM 745 N N . VAL A 1 92 ? -11.051 5.019 12.683 1.00 71.69 92 VAL A N 1
ATOM 746 C CA . VAL A 1 92 ? -11.271 4.570 11.302 1.00 71.69 92 VAL A CA 1
ATOM 747 C C . VAL A 1 92 ? -11.438 5.800 10.443 1.00 71.69 92 VAL A C 1
ATOM 749 O O . VAL A 1 92 ? -12.227 6.692 10.774 1.00 71.69 92 VAL A O 1
ATOM 752 N N . GLN A 1 93 ? -10.700 5.833 9.344 1.00 76.81 93 GLN A N 1
ATOM 753 C CA . GLN A 1 93 ? -10.692 6.947 8.418 1.00 76.81 93 GLN A CA 1
ATOM 754 C C . GLN A 1 93 ? -10.828 6.440 6.991 1.00 76.81 93 GLN A C 1
ATOM 756 O O . GLN A 1 93 ? -10.324 5.371 6.650 1.00 76.81 93 GLN A O 1
ATOM 761 N N . LEU A 1 94 ? -11.492 7.233 6.162 1.00 78.50 94 LEU A N 1
ATOM 762 C CA . LEU A 1 94 ? -11.391 7.135 4.717 1.00 78.50 94 LEU A CA 1
ATOM 763 C C . LEU A 1 94 ? -10.335 8.139 4.252 1.00 78.50 94 LEU A C 1
ATOM 765 O O . LEU A 1 94 ? -10.443 9.330 4.542 1.00 78.50 94 LEU A O 1
ATOM 769 N N . ILE A 1 95 ? -9.316 7.654 3.552 1.00 81.12 95 ILE A N 1
ATOM 770 C CA . ILE A 1 95 ? -8.307 8.473 2.885 1.00 81.12 95 ILE A CA 1
ATOM 771 C C . ILE A 1 95 ? -8.681 8.561 1.414 1.00 81.12 95 ILE A C 1
ATOM 773 O O . ILE A 1 95 ? -8.757 7.540 0.731 1.00 81.12 95 ILE A O 1
ATOM 777 N N . HIS A 1 96 ? -8.882 9.775 0.913 1.00 80.19 96 HIS A N 1
ATOM 778 C CA . HIS A 1 96 ? -9.064 9.992 -0.519 1.00 80.19 96 HIS A CA 1
ATOM 779 C C . HIS A 1 96 ? -7.706 10.122 -1.208 1.00 80.19 96 HIS A C 1
ATOM 781 O O . HIS A 1 96 ? -6.979 11.079 -0.931 1.00 80.19 96 HIS A O 1
ATOM 787 N N . ILE A 1 97 ? -7.385 9.188 -2.114 1.00 70.44 97 ILE A N 1
ATOM 788 C CA . ILE A 1 97 ? -6.167 9.233 -2.947 1.00 70.44 97 ILE A CA 1
ATOM 789 C C . ILE A 1 97 ? -6.483 9.107 -4.451 1.00 70.44 97 ILE A C 1
ATOM 791 O O . ILE A 1 97 ? -6.108 8.127 -5.090 1.00 70.44 97 ILE A O 1
ATOM 795 N N . PRO A 1 98 ? -7.177 10.084 -5.058 1.00 58.56 98 PRO A N 1
ATOM 796 C CA . PRO A 1 98 ? -7.347 10.070 -6.506 1.00 58.56 98 PRO A CA 1
ATOM 797 C C . PRO A 1 98 ? -6.101 10.476 -7.316 1.00 58.56 98 PRO A C 1
ATOM 799 O O . PRO A 1 98 ? -6.101 10.235 -8.522 1.00 58.56 98 PRO A O 1
ATOM 802 N N . THR A 1 99 ? -5.088 11.140 -6.729 1.00 65.75 99 THR A N 1
ATOM 803 C CA . THR A 1 99 ? -3.964 11.753 -7.479 1.00 65.75 99 THR A CA 1
ATOM 804 C C . THR A 1 99 ? -2.677 11.985 -6.665 1.00 65.75 99 THR A C 1
ATOM 806 O O . THR A 1 99 ? -2.724 12.093 -5.436 1.00 65.75 99 THR A O 1
ATOM 809 N N . LEU A 1 100 ? -1.559 12.235 -7.380 1.00 61.75 100 LEU A N 1
ATOM 810 C CA . LEU A 1 100 ? -0.230 12.543 -6.812 1.00 61.75 100 LEU A CA 1
ATOM 811 C C . LEU A 1 100 ? -0.236 13.688 -5.808 1.00 61.75 100 LEU A C 1
ATOM 813 O O . LEU A 1 100 ? 0.448 13.637 -4.783 1.00 61.75 100 LEU A O 1
ATOM 817 N N . GLU A 1 101 ? -1.016 14.727 -6.097 1.00 67.38 101 GLU A N 1
ATOM 818 C CA . GLU A 1 101 ? -1.129 15.893 -5.223 1.00 67.38 101 GLU A CA 1
ATOM 819 C C . GLU A 1 101 ? -1.748 15.531 -3.867 1.00 67.38 101 GLU A C 1
ATOM 821 O O . GLU A 1 101 ? -1.451 16.167 -2.854 1.00 67.38 101 GLU A O 1
ATOM 826 N N . GLN A 1 102 ? -2.579 14.488 -3.831 1.00 71.06 102 GLN A N 1
ATOM 827 C CA . GLN A 1 102 ? -3.249 14.017 -2.626 1.00 71.06 102 GLN A CA 1
ATOM 828 C C . GLN A 1 102 ? -2.440 12.973 -1.865 1.00 71.06 102 GLN A C 1
ATOM 830 O O . GLN A 1 102 ? -2.684 12.817 -0.679 1.00 71.06 102 GLN A O 1
ATOM 835 N N . ILE A 1 103 ? -1.426 12.328 -2.447 1.00 73.94 103 ILE A N 1
ATOM 836 C CA . ILE A 1 103 ? -0.436 11.625 -1.613 1.00 73.94 103 ILE A CA 1
ATOM 837 C C . ILE A 1 103 ? 0.366 12.631 -0.783 1.00 73.94 103 ILE A C 1
ATOM 839 O O . ILE A 1 103 ? 0.626 12.393 0.394 1.00 73.94 103 ILE A O 1
ATOM 843 N N . ASP A 1 104 ? 0.715 13.782 -1.364 1.00 77.06 104 ASP A N 1
ATOM 844 C CA . ASP A 1 104 ? 1.414 14.842 -0.627 1.00 77.06 104 ASP A CA 1
ATOM 845 C C . ASP A 1 104 ? 0.507 15.548 0.391 1.00 77.06 104 ASP A C 1
ATOM 847 O O . ASP A 1 104 ? 0.991 16.095 1.387 1.00 77.06 104 ASP A O 1
ATOM 851 N N . LYS A 1 105 ? -0.810 15.555 0.147 1.00 79.56 105 LYS A N 1
ATOM 852 C CA . LYS A 1 105 ? -1.827 16.144 1.030 1.00 79.56 105 LYS A CA 1
ATOM 853 C C . LYS A 1 105 ? -3.093 15.281 1.077 1.00 79.56 105 LYS A C 1
ATOM 855 O O . LYS A 1 105 ? -4.100 15.652 0.463 1.00 79.56 105 LYS A O 1
ATOM 860 N N . PRO A 1 106 ? -3.073 14.160 1.814 1.00 78.31 106 PRO A N 1
ATOM 861 C CA . PRO A 1 106 ? -4.213 13.257 1.841 1.00 78.31 106 PRO A CA 1
ATOM 862 C C . PRO A 1 106 ? -5.397 13.916 2.532 1.00 78.31 106 PRO A C 1
ATOM 864 O O . PRO A 1 106 ? -5.245 14.617 3.538 1.00 78.31 106 PRO A O 1
ATOM 867 N N . ILE A 1 107 ? -6.590 13.698 1.982 1.00 80.56 107 ILE A N 1
ATOM 868 C CA . ILE A 1 107 ? -7.831 14.154 2.604 1.00 80.56 107 ILE A CA 1
ATOM 869 C C . ILE A 1 107 ? -8.360 13.007 3.455 1.00 80.56 107 ILE A C 1
ATOM 871 O O . ILE A 1 107 ? -8.685 11.939 2.936 1.00 80.56 107 ILE A O 1
ATOM 875 N N . TYR A 1 108 ? -8.452 13.258 4.758 1.00 80.19 108 TYR A N 1
ATOM 876 C CA . TYR A 1 108 ? -8.938 12.304 5.745 1.00 80.19 108 TYR A CA 1
ATOM 877 C C . TYR A 1 108 ? -10.380 12.621 6.130 1.00 80.19 108 TYR A C 1
ATOM 879 O O . TYR A 1 108 ? -10.680 13.715 6.613 1.00 80.19 108 TYR A O 1
ATOM 887 N N . GLU A 1 109 ? -11.259 11.636 6.000 1.00 79.12 109 GLU A N 1
ATOM 888 C CA . GLU A 1 109 ? -12.600 11.664 6.572 1.00 79.12 109 GLU A CA 1
ATOM 889 C C . GLU A 1 109 ? -12.663 10.725 7.774 1.00 79.12 109 GLU A C 1
ATOM 891 O O . GLU A 1 109 ? -12.505 9.511 7.648 1.00 79.12 109 GLU A O 1
ATOM 896 N N . ASN A 1 110 ? -12.894 11.286 8.962 1.00 74.19 110 ASN A N 1
ATOM 897 C CA . ASN A 1 110 ? -13.074 10.496 10.177 1.00 74.19 110 ASN A CA 1
ATOM 898 C C . ASN A 1 110 ? -14.434 9.799 10.156 1.00 74.19 110 ASN A C 1
ATOM 900 O O . ASN A 1 110 ? -15.476 10.456 10.178 1.00 74.19 110 ASN A O 1
ATOM 904 N N . LEU A 1 111 ? -14.411 8.469 10.184 1.00 70.62 111 LEU A N 1
ATOM 905 C CA . LEU A 1 111 ? -15.613 7.641 10.196 1.00 70.62 111 LEU A CA 1
ATOM 906 C C . LEU A 1 111 ? -15.994 7.209 11.619 1.00 70.62 111 LEU A C 1
ATOM 908 O O . LEU A 1 111 ? -17.179 7.140 11.938 1.00 70.62 111 LEU A O 1
ATOM 912 N N . ALA A 1 112 ? -15.007 6.967 12.493 1.00 65.31 112 ALA A N 1
ATOM 913 C CA . ALA A 1 112 ? -15.219 6.613 13.903 1.00 65.31 112 ALA A CA 1
ATOM 914 C C . ALA A 1 112 ? -13.976 6.890 14.778 1.00 65.31 112 ALA A C 1
ATOM 916 O O . ALA A 1 112 ? -12.853 6.800 14.280 1.00 65.31 112 ALA A O 1
ATOM 917 N N . THR A 1 113 ? -14.153 7.169 16.083 1.00 57.78 113 THR A N 1
ATOM 918 C CA . THR A 1 113 ? -13.057 7.424 17.052 1.00 57.78 113 THR A CA 1
ATOM 919 C C . THR A 1 113 ? -13.210 6.680 18.404 1.00 57.78 113 THR A C 1
ATOM 921 O O . THR A 1 113 ? -14.305 6.549 18.945 1.00 57.78 113 THR A O 1
ATOM 924 N N . SER A 1 114 ? -12.064 6.266 18.975 1.00 57.31 114 SER A N 1
ATOM 925 C CA . SER A 1 114 ? -11.750 5.734 20.329 1.00 57.31 114 SER A CA 1
ATOM 926 C C . SER A 1 114 ? -12.373 4.402 20.786 1.00 57.31 114 SER A C 1
ATOM 928 O O . SER A 1 114 ? -13.544 4.172 20.556 1.00 57.31 114 SER A O 1
ATOM 930 N N . ASN A 1 115 ? -11.598 3.543 21.480 1.00 49.19 115 ASN A N 1
ATOM 931 C CA . ASN A 1 115 ? -11.929 2.247 22.142 1.00 49.19 115 ASN A CA 1
ATOM 932 C C . ASN A 1 115 ? -12.741 1.188 21.358 1.00 49.19 115 ASN A C 1
ATOM 934 O O . ASN A 1 115 ? -12.833 0.037 21.788 1.00 49.19 115 ASN A O 1
ATOM 938 N N . PHE A 1 116 ? -13.276 1.552 20.199 1.00 50.81 116 PHE A N 1
ATOM 939 C CA . PHE A 1 116 ? -14.140 0.778 19.326 1.00 50.81 116 PHE A CA 1
ATOM 940 C C . PHE A 1 116 ? -13.365 -0.158 18.399 1.00 50.81 116 PHE A C 1
ATOM 942 O O . PHE A 1 116 ? -13.990 -0.992 17.780 1.00 50.81 116 PHE A O 1
ATOM 949 N N . LEU A 1 117 ? -12.036 -0.068 18.271 1.00 50.81 117 LEU A N 1
ATOM 950 C CA . LEU A 1 117 ? -11.311 -0.765 17.188 1.00 50.81 117 LEU A CA 1
ATOM 951 C C . LEU A 1 117 ? -10.421 -1.918 17.638 1.00 50.81 117 LEU A C 1
ATOM 953 O O . LEU A 1 117 ? -9.993 -2.713 16.815 1.00 50.81 117 LEU A O 1
ATOM 957 N N . SER A 1 118 ? -10.200 -2.094 18.943 1.00 52.50 118 SER A N 1
ATOM 958 C CA . SER A 1 118 ? -9.550 -3.312 19.453 1.00 52.50 118 SER A CA 1
ATOM 959 C C . SER A 1 118 ? -10.434 -4.558 19.334 1.00 52.50 118 SER A C 1
ATOM 961 O O . SER A 1 118 ? -9.983 -5.662 19.623 1.00 52.50 118 SER A O 1
ATOM 963 N N . LYS A 1 119 ? -11.703 -4.378 18.954 1.00 56.16 119 LYS A N 1
ATOM 964 C CA . LYS A 1 119 ? -12.720 -5.424 18.894 1.00 56.16 119 LYS A CA 1
ATOM 965 C C . LYS A 1 119 ? -13.411 -5.501 17.544 1.00 56.16 119 LYS A C 1
ATOM 967 O O . LYS A 1 119 ? -14.401 -6.208 17.483 1.00 56.16 119 LYS A O 1
ATOM 972 N N . TYR A 1 120 ? -12.991 -4.762 16.519 1.00 57.12 120 TYR A N 1
ATOM 973 C CA . TYR A 1 120 ? -13.720 -4.699 15.251 1.00 57.12 120 TYR A CA 1
ATOM 974 C C . TYR A 1 120 ? -12.755 -4.668 14.064 1.00 57.12 120 TYR A C 1
ATOM 976 O O . TYR A 1 120 ? -11.646 -4.154 14.180 1.00 57.12 120 TYR A O 1
ATOM 984 N N . PHE A 1 121 ? -13.186 -5.217 12.933 1.00 56.28 121 PHE A N 1
ATOM 985 C CA . PHE A 1 121 ? -12.470 -5.203 11.661 1.00 56.28 121 PHE A CA 1
ATOM 986 C C . PHE A 1 121 ? -13.345 -4.571 10.579 1.00 56.28 121 PHE A C 1
ATOM 988 O O . PHE A 1 121 ? -14.576 -4.585 10.661 1.00 56.28 121 PHE A O 1
ATOM 995 N N . ILE A 1 122 ? -12.686 -3.977 9.589 1.00 61.97 122 ILE A N 1
ATOM 996 C CA . ILE A 1 122 ? -13.333 -3.325 8.455 1.00 61.97 122 ILE A CA 1
ATOM 997 C C . ILE A 1 122 ? -13.522 -4.366 7.354 1.00 61.97 122 ILE A C 1
ATOM 999 O O . ILE A 1 122 ? -12.573 -5.058 6.989 1.00 61.97 122 ILE A O 1
ATOM 1003 N N . ILE A 1 123 ? -14.733 -4.458 6.822 1.00 60.00 123 ILE A N 1
ATOM 1004 C CA . ILE A 1 123 ? -15.069 -5.251 5.646 1.00 60.00 123 ILE A CA 1
ATOM 1005 C C . ILE A 1 123 ? -15.725 -4.310 4.645 1.00 60.00 123 ILE A C 1
ATOM 1007 O O . ILE A 1 123 ? -16.546 -3.475 5.014 1.00 60.00 123 ILE A O 1
ATOM 1011 N N . THR A 1 124 ? -15.377 -4.445 3.377 1.00 54.19 124 THR A N 1
ATOM 1012 C CA . THR A 1 124 ? -16.202 -3.923 2.292 1.00 54.19 124 THR A CA 1
ATOM 1013 C C . THR A 1 124 ? -17.035 -5.076 1.745 1.00 54.19 124 THR A C 1
ATOM 1015 O O . THR A 1 124 ? -16.503 -6.161 1.490 1.00 54.19 124 THR A O 1
ATOM 1018 N N . ASP A 1 125 ? -18.351 -4.890 1.642 1.00 57.34 125 ASP A N 1
ATOM 1019 C CA . ASP A 1 125 ? -19.203 -5.886 0.990 1.00 57.34 125 ASP A CA 1
ATOM 1020 C C . ASP A 1 125 ? -18.967 -5.898 -0.536 1.00 57.34 125 ASP A C 1
ATOM 1022 O O . ASP A 1 125 ? -18.185 -5.111 -1.080 1.00 57.34 125 ASP A O 1
ATOM 1026 N N . LEU A 1 126 ? -19.630 -6.816 -1.246 1.00 54.56 126 LEU A N 1
ATOM 1027 C CA . LEU A 1 126 ? -19.508 -6.939 -2.706 1.00 54.56 126 LEU A CA 1
ATOM 1028 C C . LEU A 1 126 ? -20.010 -5.698 -3.464 1.00 54.56 126 LEU A C 1
ATOM 1030 O O . LEU A 1 126 ? -19.619 -5.492 -4.612 1.00 54.56 126 LEU A O 1
ATOM 1034 N N . ASP A 1 127 ? -20.832 -4.875 -2.816 1.00 58.44 127 ASP A N 1
ATOM 1035 C CA . ASP A 1 127 ? -21.366 -3.622 -3.341 1.00 58.44 127 ASP A CA 1
ATOM 1036 C C . ASP A 1 127 ? -20.510 -2.409 -2.914 1.00 58.44 127 ASP A C 1
ATOM 1038 O O . ASP A 1 127 ? -20.836 -1.264 -3.229 1.00 58.44 127 ASP A O 1
ATOM 1042 N N . ASN A 1 128 ? -19.365 -2.657 -2.263 1.00 53.66 128 ASN A N 1
ATOM 1043 C CA . ASN A 1 128 ? -18.438 -1.681 -1.689 1.00 53.66 128 ASN A CA 1
ATOM 1044 C C . ASN A 1 128 ? -19.015 -0.825 -0.552 1.00 53.66 128 ASN A C 1
ATOM 1046 O O . ASN A 1 128 ? -18.472 0.243 -0.249 1.00 53.66 128 ASN A O 1
ATOM 1050 N N . ASN A 1 129 ? -20.072 -1.279 0.118 1.00 60.06 129 ASN A N 1
ATOM 1051 C CA . ASN A 1 129 ? -20.492 -0.661 1.365 1.00 60.06 129 ASN A CA 1
ATOM 1052 C C . ASN A 1 129 ? -19.479 -0.986 2.461 1.00 60.06 129 ASN A C 1
ATOM 1054 O O . ASN A 1 129 ? -18.994 -2.112 2.585 1.00 60.06 129 ASN A O 1
ATOM 1058 N N . LEU A 1 130 ? -19.175 0.020 3.278 1.00 60.44 130 LEU A N 1
ATOM 1059 C CA . LEU A 1 130 ? -18.322 -0.150 4.440 1.00 60.44 130 LEU A CA 1
ATOM 1060 C C . LEU A 1 130 ? -19.112 -0.791 5.584 1.00 60.44 130 LEU A C 1
ATOM 1062 O O . LEU A 1 130 ? -20.011 -0.175 6.165 1.00 60.44 130 LEU A O 1
ATOM 1066 N N . GLU A 1 131 ? -18.708 -1.994 5.964 1.00 64.00 131 GLU A N 1
ATOM 1067 C CA . GLU A 1 131 ? -19.174 -2.679 7.159 1.00 64.00 131 GLU A CA 1
ATOM 1068 C C . GLU A 1 131 ? -18.062 -2.716 8.209 1.00 64.00 131 GLU A C 1
ATOM 1070 O O . GLU A 1 131 ? -16.924 -3.097 7.936 1.00 64.00 131 GLU A O 1
ATOM 1075 N N . ILE A 1 132 ? -18.384 -2.363 9.451 1.00 62.91 132 ILE A N 1
ATOM 1076 C CA . ILE A 1 132 ? -17.482 -2.579 10.583 1.00 62.91 132 ILE A CA 1
ATOM 1077 C C . ILE A 1 132 ? -18.068 -3.710 11.422 1.00 62.91 132 ILE A C 1
ATOM 1079 O O . ILE A 1 132 ? -19.162 -3.579 11.974 1.00 62.91 132 ILE A O 1
ATOM 1083 N N . ARG A 1 133 ? -17.353 -4.834 11.525 1.00 58.84 133 ARG A N 1
ATOM 1084 C CA . ARG A 1 133 ? -17.825 -6.029 12.241 1.00 58.84 133 ARG A CA 1
ATOM 1085 C C . ARG A 1 133 ? -17.031 -6.295 13.501 1.00 58.84 133 ARG A C 1
ATOM 1087 O O . ARG A 1 133 ? -15.819 -6.109 13.523 1.00 58.84 133 ARG A O 1
ATOM 1094 N N . SER A 1 134 ? -17.712 -6.751 14.548 1.00 57.97 134 SER A N 1
ATOM 1095 C CA . SER A 1 134 ? -17.071 -7.125 15.811 1.00 57.97 134 SER A CA 1
ATOM 1096 C C . SER A 1 134 ? -16.253 -8.415 15.665 1.00 57.97 134 SER A C 1
ATOM 1098 O O . SER A 1 134 ? -16.764 -9.454 15.257 1.00 57.97 134 SER A O 1
ATOM 1100 N N . MET A 1 135 ? -14.988 -8.382 16.084 1.00 56.28 135 MET A N 1
ATOM 1101 C CA . MET A 1 135 ? -14.090 -9.528 16.268 1.00 56.28 135 MET A CA 1
ATOM 1102 C C . MET A 1 135 ? -14.622 -10.533 17.296 1.00 56.28 135 MET A C 1
ATOM 1104 O O . MET A 1 135 ? -14.284 -11.708 17.219 1.00 56.28 135 MET A O 1
ATOM 1108 N N . ASN A 1 136 ? -15.443 -10.095 18.259 1.00 55.78 136 ASN A N 1
ATOM 1109 C CA . ASN A 1 136 ? -15.979 -10.981 19.300 1.00 55.78 136 ASN A CA 1
ATOM 1110 C C . ASN A 1 136 ? -17.325 -11.615 18.918 1.00 55.78 136 ASN A C 1
ATOM 1112 O O . ASN A 1 136 ? -17.747 -12.571 19.564 1.00 55.78 136 ASN A O 1
ATOM 1116 N N . ASN A 1 137 ? -18.013 -11.080 17.904 1.00 55.88 137 ASN A N 1
ATOM 1117 C CA . ASN A 1 137 ? -19.298 -11.588 17.433 1.00 55.88 137 ASN A CA 1
ATOM 1118 C C . ASN A 1 137 ? -19.545 -11.132 15.988 1.00 55.88 137 ASN A C 1
ATOM 1120 O O . ASN A 1 137 ? -19.949 -9.997 15.756 1.00 55.88 137 ASN A O 1
ATOM 1124 N N . MET A 1 138 ? -19.345 -12.023 15.012 1.00 54.97 138 MET A N 1
ATOM 1125 C CA . MET A 1 138 ? -19.475 -11.682 13.585 1.00 54.97 138 MET A CA 1
ATOM 1126 C C . MET A 1 138 ? -20.903 -11.315 13.142 1.00 54.97 138 MET A C 1
ATOM 1128 O O . MET A 1 138 ? -21.077 -10.854 12.016 1.00 54.97 138 MET A O 1
ATOM 1132 N N . ASN A 1 139 ? -21.905 -11.508 14.007 1.00 53.72 139 ASN A N 1
ATOM 1133 C CA . ASN A 1 139 ? -23.282 -11.077 13.764 1.00 53.72 139 ASN A CA 1
ATOM 1134 C C . ASN A 1 139 ? -23.537 -9.624 14.204 1.00 53.72 139 ASN A C 1
ATOM 1136 O O . ASN A 1 139 ? -24.509 -9.023 13.752 1.00 53.72 139 ASN A O 1
ATOM 1140 N N . ASP A 1 140 ? -22.666 -9.041 15.037 1.00 51.47 140 ASP A N 1
ATOM 1141 C CA . ASP A 1 140 ? -22.722 -7.619 15.380 1.00 51.47 140 ASP A CA 1
ATOM 1142 C C . ASP A 1 140 ? -22.040 -6.821 14.263 1.00 51.47 140 ASP A C 1
ATOM 1144 O O . ASP A 1 140 ? -20.817 -6.639 14.239 1.00 51.47 140 ASP A O 1
ATOM 1148 N N . THR A 1 141 ? -22.857 -6.385 13.305 1.00 52.12 141 THR A N 1
ATOM 1149 C CA . THR A 1 141 ? -22.439 -5.562 12.165 1.00 52.12 141 THR A CA 1
ATOM 1150 C C . THR A 1 141 ? -22.904 -4.131 12.389 1.00 52.12 141 THR A C 1
ATOM 1152 O O . THR A 1 141 ? -24.099 -3.874 12.531 1.00 52.12 141 THR A O 1
ATOM 1155 N N . LEU A 1 142 ? -21.962 -3.191 12.413 1.00 54.28 142 LEU A N 1
ATOM 1156 C CA . LEU A 1 142 ? -22.260 -1.771 12.323 1.00 54.28 142 LEU A CA 1
ATOM 1157 C C . LEU A 1 142 ? -22.158 -1.371 10.847 1.00 54.28 142 LEU A C 1
ATOM 1159 O O . LEU A 1 142 ? -21.062 -1.287 10.288 1.00 54.28 142 LEU A O 1
ATOM 1163 N N . LEU A 1 143 ? -23.306 -1.145 10.214 1.00 51.28 143 LEU A N 1
ATOM 1164 C CA . LEU A 1 143 ? -23.371 -0.575 8.872 1.00 51.28 143 LEU A CA 1
ATOM 1165 C C . LEU A 1 143 ? -23.113 0.931 8.974 1.00 51.28 143 LEU A C 1
ATOM 1167 O O . LEU A 1 143 ? -23.873 1.652 9.618 1.00 51.28 143 LEU A O 1
ATOM 1171 N N . LEU A 1 144 ? -22.056 1.425 8.328 1.00 51.97 144 LEU A N 1
ATOM 1172 C CA . LEU A 1 144 ? -21.815 2.865 8.161 1.00 51.97 144 LEU A CA 1
ATOM 1173 C C . LEU A 1 144 ? -22.587 3.415 6.942 1.00 51.97 144 LEU A C 1
ATOM 1175 O O . LEU A 1 144 ? -22.100 4.294 6.233 1.00 51.97 144 LEU A O 1
ATOM 1179 N N . SER A 1 145 ? -23.801 2.909 6.691 1.00 41.16 145 SER A N 1
ATOM 1180 C CA . SER A 1 145 ? -24.610 3.258 5.512 1.00 41.16 145 SER A CA 1
ATOM 1181 C C . SER A 1 145 ? -25.166 4.687 5.527 1.00 41.16 145 SER A C 1
ATOM 1183 O O . SER A 1 145 ? -25.551 5.200 4.482 1.00 41.16 145 SER A O 1
ATOM 1185 N N . ASP A 1 146 ? -25.174 5.376 6.670 1.00 34.06 146 ASP A N 1
ATOM 1186 C CA . ASP A 1 146 ? -26.049 6.546 6.848 1.00 34.06 146 ASP A CA 1
ATOM 1187 C C . ASP A 1 146 ? -25.378 7.923 6.687 1.00 34.06 146 ASP A C 1
ATOM 1189 O O . ASP A 1 146 ? -25.957 8.935 7.082 1.00 34.06 146 ASP A O 1
ATOM 1193 N N . LYS A 1 147 ? -24.172 8.024 6.103 1.00 36.09 147 LYS A N 1
ATOM 1194 C CA . LYS A 1 147 ? -23.517 9.344 5.921 1.00 36.09 147 LYS A CA 1
ATOM 1195 C C . LYS A 1 147 ? -22.941 9.687 4.550 1.00 36.09 147 LYS A C 1
ATOM 1197 O O . LYS A 1 147 ? -22.542 10.833 4.366 1.00 36.09 147 LYS A O 1
ATOM 1202 N N . LEU A 1 148 ? -22.954 8.788 3.566 1.00 35.38 148 LEU A N 1
ATOM 1203 C CA . LEU A 1 148 ? -22.437 9.111 2.224 1.00 35.38 148 LEU A CA 1
ATOM 1204 C C . LEU A 1 148 ? -23.501 9.658 1.250 1.00 35.38 148 LEU A C 1
ATOM 1206 O O . LEU A 1 148 ? -23.163 10.030 0.130 1.00 35.38 148 LEU A O 1
ATOM 1210 N N . SER A 1 149 ? -24.770 9.778 1.663 1.00 32.75 149 SER A N 1
ATOM 1211 C CA . SER A 1 149 ? -25.865 10.240 0.792 1.00 32.75 149 SER A CA 1
ATOM 1212 C C . SER A 1 149 ? -26.344 11.682 1.022 1.00 32.75 149 SER A C 1
ATOM 1214 O O . SER A 1 149 ? -27.376 12.060 0.473 1.00 32.75 149 SER A O 1
ATOM 1216 N N . SER A 1 150 ? -25.635 12.526 1.784 1.00 33.50 150 SER A N 1
ATOM 1217 C CA . SER A 1 150 ? -26.071 13.916 2.021 1.00 33.50 150 SER A CA 1
ATOM 1218 C C . SER A 1 150 ? -24.987 14.970 1.769 1.00 33.50 150 SER A C 1
ATOM 1220 O O . SER A 1 150 ? -24.657 15.747 2.660 1.00 33.50 150 SER A O 1
ATOM 1222 N N . SER A 1 151 ? -24.444 15.029 0.551 1.00 33.25 151 SER A N 1
ATOM 1223 C CA . SER A 1 151 ? -23.826 16.258 0.011 1.00 33.25 151 SER A CA 1
ATOM 1224 C C . SER A 1 151 ? -23.670 16.214 -1.516 1.00 33.25 151 SER A C 1
ATOM 1226 O O . SER A 1 151 ? -22.608 16.460 -2.081 1.00 33.25 151 SER A O 1
ATOM 1228 N N . ARG A 1 152 ? -24.762 15.924 -2.227 1.00 34.88 152 ARG A N 1
ATOM 1229 C CA . ARG A 1 152 ? -24.924 16.395 -3.608 1.00 34.88 152 ARG A CA 1
ATOM 1230 C C . ARG A 1 152 ? -26.226 17.177 -3.692 1.00 34.88 152 ARG A C 1
ATOM 1232 O O . ARG A 1 152 ? -27.274 16.620 -4.000 1.00 34.88 152 ARG A O 1
ATOM 1239 N N . SER A 1 153 ? -26.131 18.455 -3.346 1.00 34.62 153 SER A N 1
ATOM 1240 C CA . SER A 1 153 ? -27.099 19.502 -3.677 1.00 34.62 153 SER A CA 1
ATOM 1241 C C . SER A 1 153 ? -26.368 20.582 -4.448 1.00 34.62 153 SER A C 1
ATOM 1243 O O . SER A 1 153 ? -25.310 20.998 -3.918 1.00 34.62 153 SER A O 1
#

Foldseek 3Di:
DWDWDADPVQCWIWIQDPVRDIDIAHDPADFPDKDADPVQRQWIWGWGPVDPFIWIWIGNRNRNDIDTQDTQWDDWDAAPQRWIFTDGPWFTWTWDDPDPVCSVPIDIDTLDGGPPPVFWDWDQPPVRFIWIAGNVDRVPIDGSPPPPPPPDD

Organism: NCBI:txid1234261

pLDDT: mean 74.05, std 16.04, range [32.75, 92.12]

Sequence (153 aa):
MNLIIYDDINSTLYSFDQLNNFLELNISFKPSNIYISPYQKNLWLANDESNEPSTLYASENGGEAWKKLENGVKFLAWSSNDNIYISNLNQVQLIHIPTLEQIDKPIYENLATSNFLSKYFIITDLDNNLEIRSMNNMNDTLLLSDKLSSSRS

Radius of gyration: 16.49 Å; chains: 1; bounding box: 46×31×42 Å

Secondary structure (DSSP, 8-state):
--EEEEETTTTEEEEE-TT--EEEEE-SS--SEEEE-SS-TT-EEEEE-SSSS-EEEEESSTTSS-EEEEESEEEEEE-TTS-EEEEESSEEEEEE-SSHHHHHSPEEEEEEESSSSTTEEEEE-TT--EEEEETTEEEEEEE-TTSSSS---